Protein AF-A0A2A2EW53-F1 (afdb_monomer)

Structure (mmCIF, N/CA/C/O backbone):
data_AF-A0A2A2EW53-F1
#
_entry.id   AF-A0A2A2EW53-F1
#
loop_
_atom_site.group_PDB
_atom_site.id
_atom_site.type_symbol
_atom_site.label_atom_id
_atom_site.label_alt_id
_atom_site.label_comp_id
_atom_site.label_asym_id
_atom_site.label_entity_id
_atom_site.label_seq_id
_atom_site.pdbx_PDB_ins_code
_atom_site.Cartn_x
_atom_site.Cartn_y
_atom_site.Cartn_z
_atom_site.occupancy
_atom_site.B_iso_or_equiv
_atom_site.auth_seq_id
_atom_site.auth_comp_id
_atom_site.auth_asym_id
_atom_site.auth_atom_id
_atom_site.pdbx_PDB_model_num
ATOM 1 N N . MET A 1 1 ? -43.453 -59.412 22.469 1.00 40.00 1 MET A N 1
ATOM 2 C CA . MET A 1 1 ? -42.130 -58.750 22.412 1.00 40.00 1 MET A CA 1
ATOM 3 C C . MET A 1 1 ? -42.138 -57.756 21.260 1.00 40.00 1 MET A C 1
ATOM 5 O O . MET A 1 1 ? -42.260 -58.190 20.125 1.00 40.00 1 MET A O 1
ATOM 9 N N . LYS A 1 2 ? -42.082 -56.446 21.520 1.00 47.56 2 LYS A N 1
ATOM 10 C CA . LYS A 1 2 ? -41.937 -55.434 20.461 1.00 47.56 2 LYS A CA 1
ATOM 11 C C . LYS A 1 2 ? -41.133 -54.266 21.035 1.00 47.56 2 LYS A C 1
ATOM 13 O O . LYS A 1 2 ? -41.645 -53.508 21.849 1.00 47.56 2 LYS A O 1
ATOM 18 N N . ARG A 1 3 ? -39.836 -54.227 20.719 1.00 55.47 3 ARG A N 1
ATOM 19 C CA . ARG A 1 3 ? -38.909 -53.172 21.150 1.00 55.47 3 ARG A CA 1
ATOM 20 C C . ARG A 1 3 ? -39.057 -52.009 20.173 1.00 55.47 3 ARG A C 1
ATOM 22 O O . ARG A 1 3 ? -38.785 -52.179 18.990 1.00 55.47 3 ARG A O 1
ATOM 29 N N . ILE A 1 4 ? -39.548 -50.874 20.657 1.00 62.22 4 ILE A N 1
ATOM 30 C CA . ILE A 1 4 ? -39.642 -49.632 19.887 1.00 62.22 4 ILE A CA 1
ATOM 31 C C . ILE A 1 4 ? -38.371 -48.844 20.203 1.00 62.22 4 ILE A C 1
ATOM 33 O O . ILE A 1 4 ? -38.232 -48.309 21.299 1.00 62.22 4 ILE A O 1
ATOM 37 N N . SER A 1 5 ? -37.422 -48.842 19.268 1.00 62.53 5 SER A N 1
ATOM 38 C CA . SER A 1 5 ? -36.249 -47.968 19.329 1.00 62.53 5 SER A CA 1
ATOM 39 C C . SER A 1 5 ? -36.651 -46.570 18.876 1.00 62.53 5 SER A C 1
ATOM 41 O O . SER A 1 5 ? -37.000 -46.373 17.714 1.00 62.53 5 SER A O 1
ATOM 43 N N . ILE A 1 6 ? -36.591 -45.608 19.794 1.00 66.12 6 ILE A N 1
ATOM 44 C CA . ILE A 1 6 ? -36.716 -44.179 19.503 1.00 66.12 6 ILE A CA 1
ATOM 45 C C . ILE A 1 6 ? -35.303 -43.663 19.218 1.00 66.12 6 ILE A C 1
ATOM 47 O O . ILE A 1 6 ? -34.468 -43.614 20.118 1.00 66.12 6 ILE A O 1
ATOM 51 N N . PHE A 1 7 ? -35.027 -43.309 17.963 1.00 59.59 7 PHE A N 1
ATOM 52 C CA . PHE A 1 7 ? -33.820 -42.575 17.589 1.00 59.59 7 PHE A CA 1
ATOM 53 C C . PHE A 1 7 ? -34.056 -41.088 17.870 1.00 59.59 7 PHE A C 1
ATOM 55 O O . PHE A 1 7 ? -34.786 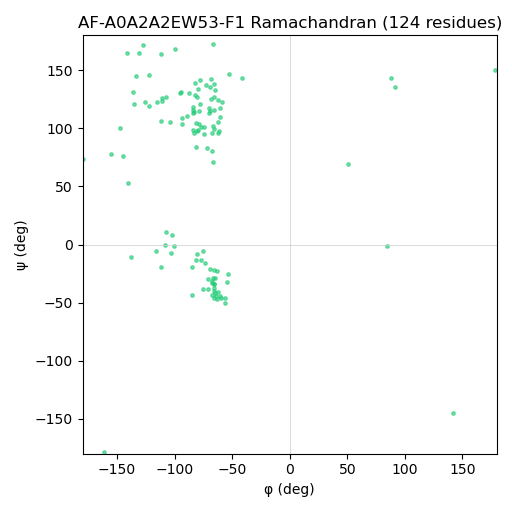-40.413 17.147 1.00 59.59 7 PHE A O 1
ATOM 62 N N . PHE A 1 8 ? -33.457 -40.590 18.950 1.00 58.75 8 PHE A N 1
ATOM 63 C CA . PHE A 1 8 ? -33.364 -39.162 19.241 1.00 58.75 8 PHE A CA 1
ATOM 64 C C . PHE A 1 8 ? -32.304 -38.561 18.308 1.00 58.75 8 PHE A C 1
ATOM 66 O O . PHE A 1 8 ? -31.105 -38.653 18.563 1.00 58.75 8 PHE A O 1
ATOM 73 N N . MET A 1 9 ? -32.741 -38.008 17.177 1.00 64.25 9 MET A N 1
ATOM 74 C CA . MET A 1 9 ? -31.881 -37.253 16.268 1.00 64.25 9 MET A CA 1
ATOM 75 C C . MET A 1 9 ? -31.729 -35.842 16.843 1.00 64.25 9 MET A C 1
ATOM 77 O O . MET A 1 9 ? -32.627 -35.011 16.722 1.00 64.25 9 MET A O 1
ATOM 81 N N . ALA A 1 10 ? -30.628 -35.607 17.555 1.00 64.56 10 ALA A N 1
ATOM 82 C CA . ALA A 1 10 ? -30.291 -34.288 18.072 1.00 64.56 10 ALA A CA 1
ATOM 83 C C . ALA A 1 10 ? -30.013 -33.333 16.895 1.00 64.56 10 ALA A C 1
ATOM 85 O O . ALA A 1 10 ? -29.186 -33.665 16.040 1.00 64.56 10 ALA A O 1
ATOM 86 N N . PRO A 1 11 ? -30.667 -32.161 16.820 1.00 61.31 11 PRO A N 1
ATOM 87 C CA . PRO A 1 11 ? -30.287 -31.143 15.859 1.00 61.31 11 PRO A CA 1
ATOM 88 C C . PRO A 1 11 ? -28.927 -30.579 16.281 1.00 61.31 11 PRO A C 1
ATOM 90 O O . PRO A 1 11 ? -28.791 -29.980 17.348 1.00 61.31 11 PRO A O 1
ATOM 93 N N . LEU A 1 12 ? -27.910 -30.795 15.447 1.00 63.97 12 LEU A N 1
ATOM 94 C CA . LEU A 1 12 ? -26.653 -30.056 15.504 1.00 63.97 12 LEU A CA 1
ATOM 95 C C . LEU A 1 12 ? -26.976 -28.582 15.245 1.00 63.97 12 LEU A C 1
ATOM 97 O O . LEU A 1 12 ? -27.150 -28.163 14.102 1.00 63.97 12 LEU A O 1
ATOM 101 N N . LEU A 1 13 ? -27.106 -27.803 16.317 1.00 60.75 13 LEU A N 1
ATOM 102 C CA . LEU A 1 13 ? -27.116 -26.351 16.243 1.00 60.75 13 LEU A CA 1
ATOM 103 C C . LEU A 1 13 ? -25.712 -25.913 15.809 1.00 60.75 13 LEU A C 1
ATOM 105 O O . LEU A 1 13 ? -24.806 -25.812 16.633 1.00 60.75 13 LEU A O 1
ATOM 109 N N . LEU A 1 14 ? -25.519 -25.687 14.505 1.00 58.53 14 LEU A N 1
ATOM 110 C CA . LEU A 1 14 ? -24.379 -24.930 13.991 1.00 58.53 14 LEU A CA 1
ATOM 111 C C . LEU A 1 14 ? -24.530 -23.466 14.436 1.00 58.53 14 LEU A C 1
ATOM 113 O O . LEU A 1 14 ? -24.992 -22.612 13.683 1.00 58.53 14 LEU A O 1
ATOM 117 N N . THR A 1 15 ? -24.154 -23.166 15.676 1.00 60.41 15 THR A N 1
ATOM 118 C CA . THR A 1 15 ? -23.902 -21.792 16.121 1.00 60.41 15 THR A CA 1
ATOM 119 C C . THR A 1 15 ? -22.490 -21.417 15.675 1.00 60.41 15 THR A C 1
ATOM 121 O O . THR A 1 15 ? -21.525 -21.604 16.410 1.00 60.41 15 THR A O 1
ATOM 124 N N . GLY A 1 16 ? -22.360 -20.972 14.427 1.00 55.69 16 GLY A N 1
ATOM 125 C CA . GLY A 1 16 ? -21.077 -20.640 13.810 1.00 55.69 16 GLY A CA 1
ATOM 126 C C . GLY A 1 16 ? -21.162 -19.400 12.933 1.00 55.69 16 GLY A C 1
ATOM 127 O O . GLY A 1 16 ? -20.805 -19.469 11.768 1.00 55.69 16 GLY A O 1
ATOM 128 N N . CYS A 1 17 ? -21.674 -18.293 13.468 1.00 61.69 17 CYS A N 1
ATOM 129 C CA . CYS A 1 17 ? -21.458 -16.947 12.931 1.00 61.69 17 CYS A CA 1
ATOM 130 C C . CYS A 1 17 ? -21.370 -15.990 14.122 1.00 61.69 17 CYS A C 1
ATOM 132 O O . CYS A 1 17 ? -22.340 -15.314 14.455 1.00 61.69 17 CYS A O 1
ATOM 134 N N . LEU A 1 18 ? -20.233 -15.999 14.817 1.00 58.41 18 LEU A N 1
ATOM 135 C CA . LEU A 1 18 ? -19.855 -14.841 15.617 1.00 58.41 18 LEU A CA 1
ATOM 136 C C . LEU A 1 18 ? -19.172 -13.876 14.641 1.00 58.41 18 LEU A C 1
ATOM 138 O O . LEU A 1 18 ? -18.185 -14.290 14.029 1.00 58.41 18 LEU A O 1
ATOM 142 N N . PRO A 1 19 ? -19.694 -12.657 14.414 1.00 53.97 19 PRO A N 1
ATOM 143 C CA . PRO A 1 19 ? -18.867 -11.612 13.837 1.00 53.97 19 PRO A CA 1
ATOM 144 C C . PRO A 1 19 ? -17.691 -11.427 14.795 1.00 53.97 19 PRO A C 1
ATOM 146 O O . PRO A 1 19 ? -17.866 -11.263 16.002 1.00 53.97 19 PRO A O 1
ATOM 149 N N . GLU A 1 20 ? -16.489 -11.599 14.266 1.00 52.91 20 GLU A N 1
ATOM 150 C CA . GLU A 1 20 ? -15.249 -11.398 14.996 1.00 52.91 20 GLU A CA 1
ATOM 151 C C . GLU A 1 20 ? -15.106 -9.881 15.192 1.00 52.91 20 GLU A C 1
ATOM 153 O O . GLU A 1 20 ? -14.508 -9.185 14.375 1.00 52.91 20 GLU A O 1
ATOM 158 N N . ASP A 1 21 ? -15.765 -9.358 16.234 1.00 52.12 21 ASP A N 1
ATOM 159 C CA . ASP A 1 21 ? -15.661 -7.979 16.724 1.00 52.12 21 ASP A CA 1
ATOM 160 C C . ASP A 1 21 ? -14.243 -7.766 17.281 1.00 52.12 21 ASP A C 1
ATOM 162 O O . ASP A 1 21 ? -14.007 -7.755 18.490 1.00 52.12 21 ASP A O 1
ATOM 166 N N . GLY A 1 22 ? -13.264 -7.710 16.385 1.00 51.94 22 GLY A N 1
ATOM 167 C CA . GLY A 1 22 ? -11.852 -7.548 16.723 1.00 51.94 22 GLY A CA 1
ATOM 168 C C . GLY A 1 22 ? -11.108 -6.575 15.820 1.00 51.94 22 GLY A C 1
ATOM 169 O O . GLY A 1 22 ? -9.992 -6.195 16.159 1.00 51.94 22 GLY A O 1
ATOM 170 N N . ASN A 1 23 ? -11.711 -6.143 14.710 1.00 57.44 23 ASN A N 1
ATOM 171 C CA . ASN A 1 23 ? -11.124 -5.105 13.877 1.00 57.44 23 ASN A CA 1
ATOM 172 C C . ASN A 1 23 ? -11.690 -3.742 14.280 1.00 57.44 23 ASN A C 1
ATOM 174 O O . ASN A 1 23 ? -12.911 -3.628 14.423 1.00 57.44 23 ASN A O 1
ATOM 178 N N . PRO A 1 24 ? -10.834 -2.722 14.488 1.00 64.75 24 PRO A N 1
ATOM 179 C CA . PRO A 1 24 ? -11.308 -1.359 14.684 1.00 64.75 24 PRO A CA 1
ATOM 180 C C . PRO A 1 24 ? -12.245 -0.984 13.532 1.00 64.75 24 PRO A C 1
ATOM 182 O O . PRO A 1 24 ? -12.080 -1.472 12.413 1.00 64.75 24 PRO A O 1
ATOM 185 N N . ASP A 1 25 ? -13.253 -0.165 13.828 1.00 79.19 25 ASP A N 1
ATOM 186 C CA . ASP A 1 25 ? -14.186 0.351 12.827 1.00 79.19 25 ASP A CA 1
ATOM 187 C C . ASP A 1 25 ? -13.395 1.194 11.819 1.00 79.19 25 ASP A C 1
ATOM 189 O O . ASP A 1 25 ? -13.032 2.337 12.091 1.00 79.19 25 ASP A O 1
ATOM 193 N N . VAL A 1 26 ? -13.015 0.571 10.703 1.00 81.19 26 VAL A N 1
ATOM 194 C CA . VAL A 1 26 ? -12.317 1.228 9.598 1.00 81.19 26 VAL A CA 1
ATOM 195 C C . VAL A 1 26 ? -13.363 2.008 8.827 1.00 81.19 26 VAL A C 1
ATOM 197 O O . VAL A 1 26 ? -14.304 1.413 8.294 1.00 81.19 26 VAL A O 1
ATOM 200 N N . ASP A 1 27 ? -13.178 3.319 8.724 1.00 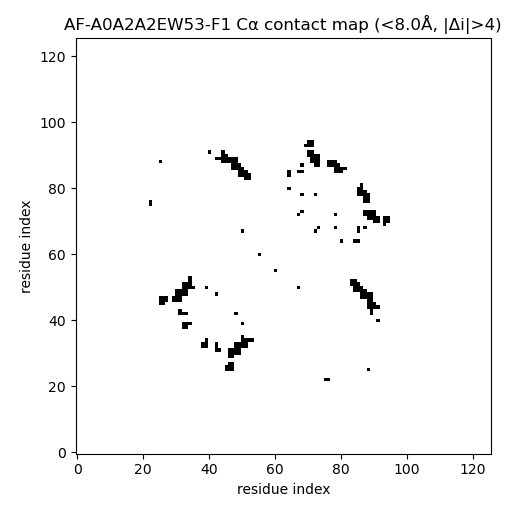79.31 27 ASP A N 1
ATOM 201 C CA . ASP A 1 27 ? -14.021 4.143 7.871 1.00 79.31 27 ASP A CA 1
ATOM 202 C C . ASP A 1 27 ? -13.801 3.756 6.397 1.00 79.31 27 ASP A C 1
ATOM 204 O O . ASP A 1 27 ? -12.700 3.867 5.854 1.00 79.31 27 ASP A O 1
ATOM 208 N N . GLN A 1 28 ? -14.857 3.240 5.760 1.00 82.44 28 GLN A N 1
ATOM 209 C CA . GLN A 1 28 ? -14.872 2.833 4.347 1.00 82.44 28 GLN A CA 1
ATOM 210 C C . GLN A 1 28 ? -15.680 3.797 3.466 1.00 82.44 28 GLN A C 1
ATOM 212 O O . GLN A 1 28 ? -16.020 3.455 2.329 1.00 82.44 28 GLN A O 1
ATOM 217 N N . SER A 1 29 ? -16.065 4.964 3.990 1.00 87.44 29 SER A N 1
ATOM 218 C CA . SER A 1 29 ? -16.839 5.955 3.237 1.00 87.44 29 SER A CA 1
ATOM 219 C C . SER A 1 29 ? -16.009 6.641 2.152 1.00 87.44 29 SER A C 1
ATOM 221 O O . SER A 1 29 ? -16.544 6.992 1.096 1.00 87.44 29 SER A O 1
ATOM 223 N N . GLU A 1 30 ? -14.701 6.759 2.376 1.00 90.00 30 GLU A N 1
ATOM 224 C CA . GLU A 1 30 ? -13.744 7.384 1.474 1.00 90.00 30 GLU A CA 1
ATOM 225 C C . GLU A 1 30 ? -12.516 6.488 1.265 1.00 90.00 30 GLU A C 1
ATOM 227 O O . GLU A 1 30 ? -12.302 5.492 1.955 1.00 90.00 30 GLU A O 1
ATOM 232 N N . ILE A 1 31 ? -11.736 6.804 0.233 1.00 94.12 31 ILE A N 1
ATOM 233 C CA . ILE A 1 31 ? -10.499 6.100 -0.097 1.00 94.12 31 ILE A CA 1
ATOM 234 C C . ILE A 1 31 ? -9.420 7.125 -0.420 1.00 94.12 31 ILE A C 1
ATOM 236 O O . ILE A 1 31 ? -9.561 7.907 -1.365 1.00 94.12 31 ILE A O 1
ATOM 240 N N . CYS A 1 32 ? -8.316 7.098 0.324 1.00 95.25 32 CYS A N 1
ATOM 241 C CA . CYS A 1 32 ? -7.150 7.903 -0.008 1.00 95.25 32 CYS A CA 1
ATOM 242 C C . CYS A 1 32 ? -6.347 7.221 -1.118 1.00 95.25 32 CYS A C 1
ATOM 244 O O . CYS A 1 32 ? -6.099 6.016 -1.078 1.00 95.25 32 CYS A O 1
ATOM 246 N N . ILE A 1 33 ? -5.936 7.973 -2.136 1.00 96.06 33 ILE A N 1
ATOM 247 C CA . ILE A 1 33 ? -5.178 7.435 -3.269 1.00 96.06 33 ILE A CA 1
ATOM 248 C C . ILE A 1 33 ? -3.856 8.179 -3.366 1.00 96.06 33 ILE A C 1
ATOM 250 O O . ILE A 1 33 ? -3.848 9.377 -3.637 1.00 96.06 33 ILE A O 1
ATOM 254 N N . ALA A 1 34 ? -2.749 7.451 -3.246 1.00 95.06 34 ALA A N 1
ATOM 255 C CA . ALA A 1 34 ? -1.409 8.004 -3.384 1.00 95.06 34 ALA A CA 1
ATOM 256 C C . ALA A 1 34 ?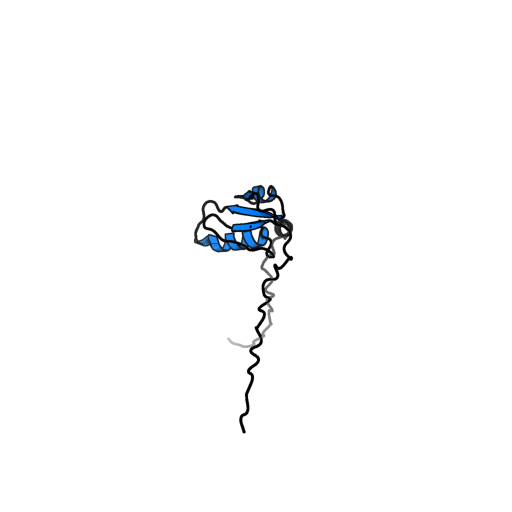 -0.631 7.290 -4.484 1.00 95.06 34 ALA A C 1
ATOM 258 O O . ALA A 1 34 ? -0.783 6.090 -4.699 1.00 95.06 34 ALA A O 1
ATOM 259 N N . SER A 1 35 ? 0.224 8.031 -5.178 1.00 92.88 35 SER A N 1
ATOM 260 C CA . SER A 1 35 ? 1.134 7.499 -6.203 1.00 92.88 35 SER A CA 1
ATOM 261 C C . SER A 1 35 ? 2.615 7.649 -5.844 1.00 92.88 35 SER A C 1
ATOM 263 O O . SER A 1 35 ? 3.474 7.119 -6.554 1.00 92.88 35 SER A O 1
ATOM 265 N N . SER A 1 36 ? 2.905 8.334 -4.736 1.00 89.81 36 SER A N 1
ATOM 266 C CA . SER A 1 36 ? 4.237 8.526 -4.167 1.00 89.81 36 SER A CA 1
ATOM 267 C C . SER A 1 36 ? 4.188 8.464 -2.641 1.00 89.81 36 SER A C 1
ATOM 269 O O . SER A 1 36 ? 3.112 8.566 -2.046 1.00 89.81 36 SER A O 1
ATOM 271 N N . ASP A 1 37 ? 5.355 8.317 -2.023 1.00 88.62 37 ASP A N 1
ATOM 272 C CA . ASP A 1 37 ? 5.489 8.228 -0.570 1.00 88.62 37 ASP A CA 1
ATOM 273 C C . ASP A 1 37 ? 5.091 9.552 0.103 1.00 88.62 37 ASP A C 1
ATOM 275 O O . ASP A 1 37 ? 4.467 9.540 1.159 1.00 88.62 37 ASP A O 1
ATOM 279 N N . GLU A 1 38 ? 5.356 10.698 -0.537 1.00 90.12 38 GLU A N 1
ATOM 280 C CA . GLU A 1 38 ? 4.935 12.012 -0.034 1.00 90.12 38 GLU A CA 1
ATOM 281 C C . GLU A 1 38 ? 3.410 12.146 -0.007 1.00 90.12 38 GLU A C 1
ATOM 283 O O . GLU A 1 38 ? 2.860 12.631 0.974 1.00 90.12 38 GLU A O 1
ATOM 288 N N . GLN A 1 39 ? 2.717 11.665 -1.048 1.00 92.38 39 GLN A N 1
ATOM 289 C CA . GLN A 1 39 ? 1.249 11.646 -1.071 1.00 92.38 39 GLN A CA 1
ATOM 290 C C . GLN A 1 39 ? 0.684 10.671 -0.033 1.00 92.38 39 GLN A C 1
ATOM 292 O O . GLN A 1 39 ? -0.377 10.918 0.528 1.00 92.38 39 GLN A O 1
ATOM 297 N N . ALA A 1 40 ? 1.380 9.562 0.231 1.00 91.19 40 ALA A N 1
ATOM 298 C CA . ALA A 1 40 ? 0.950 8.597 1.237 1.00 91.19 40 ALA A CA 1
ATOM 299 C C . ALA A 1 40 ? 0.991 9.191 2.654 1.00 91.19 40 ALA A C 1
ATOM 301 O O . ALA A 1 40 ? 0.114 8.885 3.450 1.00 91.19 40 ALA A O 1
ATOM 302 N N . LEU A 1 41 ? 1.945 10.082 2.946 1.00 89.88 41 LEU A N 1
ATOM 303 C CA . LEU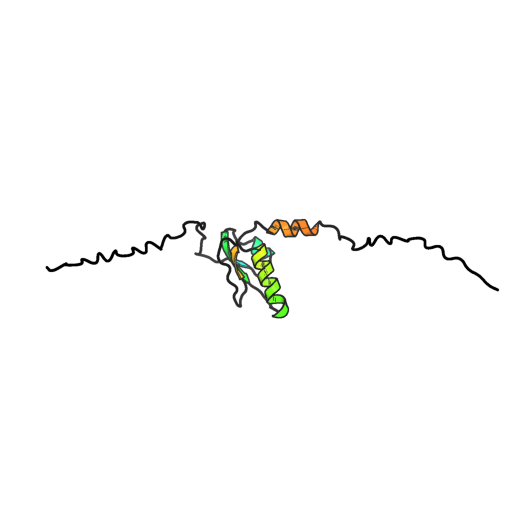 A 1 41 ? 2.030 10.795 4.230 1.00 89.88 41 LEU A CA 1
ATOM 304 C C . LEU A 1 41 ? 0.914 11.823 4.447 1.00 89.88 41 LEU A C 1
ATOM 306 O O . LEU A 1 41 ? 0.658 12.228 5.579 1.00 89.88 41 LEU A O 1
ATOM 310 N N . GLU A 1 42 ? 0.278 12.281 3.372 1.00 92.69 42 GLU A N 1
ATOM 311 C CA . GLU A 1 42 ? -0.876 13.180 3.444 1.00 92.69 42 GLU A CA 1
ATOM 312 C C . GLU A 1 42 ? -2.180 12.411 3.717 1.00 92.69 42 GLU A C 1
ATOM 314 O O . GLU A 1 42 ? -3.190 13.024 4.068 1.00 92.69 42 GLU A O 1
ATOM 319 N N . CYS A 1 43 ? -2.168 11.081 3.573 1.00 93.50 43 CYS A N 1
ATOM 320 C CA . CYS A 1 43 ? -3.328 10.242 3.829 1.00 93.50 43 CYS A CA 1
ATOM 321 C C . CYS A 1 43 ? -3.544 10.011 5.338 1.00 93.50 43 CYS A C 1
ATOM 323 O O . CYS A 1 43 ? -2.588 9.795 6.084 1.00 93.50 43 CYS A O 1
ATOM 325 N N . PRO A 1 44 ? -4.801 10.002 5.806 1.00 92.19 44 PRO A N 1
ATOM 326 C CA . PRO A 1 44 ? -5.129 9.713 7.199 1.00 92.19 44 PRO A CA 1
ATOM 327 C C . PRO A 1 44 ? -4.870 8.242 7.563 1.00 92.19 44 PRO A C 1
ATOM 329 O O . PRO A 1 44 ? -5.222 7.318 6.829 1.00 92.19 44 PRO A O 1
ATOM 332 N N . GLU A 1 45 ? -4.251 8.018 8.724 1.00 91.75 45 GLU A N 1
ATOM 333 C CA . GLU A 1 45 ? -4.027 6.674 9.266 1.00 91.75 45 GLU A CA 1
ATOM 334 C C . GLU A 1 45 ? -5.343 6.005 9.683 1.00 91.75 45 GLU A C 1
ATOM 336 O O . GLU A 1 45 ? -6.218 6.654 10.252 1.00 91.75 45 GLU A O 1
ATOM 341 N N . GLY A 1 46 ? -5.458 4.693 9.457 1.00 91.75 46 GLY A N 1
ATOM 342 C CA . GLY A 1 46 ? -6.639 3.907 9.826 1.00 91.75 46 GLY A CA 1
ATOM 343 C C . GLY A 1 46 ? -7.774 3.928 8.798 1.00 91.75 46 GLY A C 1
ATOM 344 O O . GLY A 1 46 ? -8.771 3.239 9.001 1.00 91.75 46 GLY A O 1
ATOM 345 N N . GLU A 1 47 ? -7.623 4.652 7.687 1.00 92.94 47 GLU A N 1
ATOM 346 C CA . GLU A 1 47 ? -8.593 4.687 6.586 1.00 92.94 47 GLU A CA 1
ATOM 347 C C . GLU A 1 47 ? -8.191 3.775 5.416 1.00 92.94 47 GLU A C 1
ATOM 349 O O . GLU A 1 47 ? -7.062 3.271 5.329 1.00 92.94 47 GLU A O 1
ATOM 354 N N . LEU A 1 48 ? -9.132 3.556 4.488 1.00 95.06 48 LEU A N 1
ATOM 355 C CA . LEU A 1 48 ? -8.849 2.858 3.237 1.00 95.06 48 LEU A CA 1
ATOM 356 C C . LEU A 1 48 ? -7.867 3.646 2.368 1.00 95.06 48 LEU A C 1
ATOM 358 O O . LEU A 1 48 ? -8.047 4.828 2.073 1.00 95.06 48 LEU A O 1
ATOM 362 N N . PHE A 1 49 ? -6.863 2.936 1.868 1.00 96.06 49 PHE A N 1
ATOM 363 C CA . PHE A 1 49 ? -5.764 3.496 1.105 1.00 96.06 49 PHE A CA 1
ATOM 364 C C . PHE A 1 49 ? -5.439 2.654 -0.125 1.00 96.06 49 PHE A C 1
ATOM 366 O O . PHE A 1 49 ? -5.262 1.438 -0.041 1.00 96.06 49 PHE A O 1
ATOM 373 N N . LEU A 1 50 ? -5.321 3.319 -1.275 1.00 96.38 50 LEU A N 1
ATOM 374 C CA . LEU A 1 50 ? -4.827 2.749 -2.521 1.00 96.38 50 LEU A CA 1
ATOM 375 C C . LEU A 1 50 ? -3.478 3.372 -2.881 1.00 96.38 50 LEU A C 1
ATOM 377 O O . LEU A 1 50 ? -3.411 4.483 -3.414 1.00 96.38 50 LEU A O 1
ATOM 381 N N . ALA A 1 51 ? -2.414 2.596 -2.700 1.00 95.62 51 ALA A N 1
ATOM 382 C CA . ALA A 1 51 ? -1.125 2.883 -3.306 1.00 95.62 51 ALA A CA 1
ATOM 383 C C . ALA A 1 51 ? -1.183 2.542 -4.795 1.00 95.62 51 ALA A C 1
ATOM 385 O O . ALA A 1 51 ? -1.101 1.376 -5.191 1.00 95.62 51 ALA A O 1
ATOM 386 N N . ARG A 1 52 ? -1.334 3.568 -5.627 1.00 94.75 52 ARG A N 1
ATOM 387 C CA . ARG A 1 52 ? -1.389 3.460 -7.078 1.00 94.75 52 ARG A CA 1
ATOM 388 C C . ARG A 1 52 ? 0.013 3.348 -7.659 1.00 94.75 52 ARG A C 1
ATOM 390 O O . ARG A 1 52 ? 0.865 4.211 -7.460 1.00 94.75 52 ARG A O 1
ATOM 397 N N . PHE A 1 53 ? 0.233 2.323 -8.464 1.00 90.88 53 PHE A N 1
ATOM 398 C CA . PHE A 1 53 ? 1.484 2.155 -9.184 1.00 90.88 53 PHE A CA 1
ATOM 399 C C . PHE A 1 53 ? 1.369 2.778 -10.575 1.00 90.88 53 PHE A C 1
ATOM 401 O O . PHE A 1 53 ? 0.670 2.273 -11.448 1.00 90.88 53 PHE A O 1
ATOM 408 N N . VAL A 1 54 ? 2.064 3.895 -10.778 1.00 82.31 54 VAL A N 1
ATOM 409 C CA . VAL A 1 54 ? 2.300 4.464 -12.111 1.00 82.31 54 VAL A CA 1
ATOM 410 C C . VAL A 1 54 ? 3.481 3.754 -12.774 1.00 82.31 54 VAL A C 1
ATOM 412 O O . VAL A 1 54 ? 4.464 3.435 -12.096 1.00 82.31 54 VAL A O 1
ATOM 415 N N . ASP A 1 55 ? 3.336 3.477 -14.073 1.00 73.50 55 ASP A N 1
ATOM 416 C CA . ASP A 1 55 ? 4.357 2.919 -14.969 1.00 73.50 55 ASP A CA 1
ATOM 417 C C . ASP A 1 55 ? 5.047 1.654 -14.436 1.00 73.50 55 ASP A C 1
ATOM 419 O O . ASP A 1 55 ? 6.223 1.637 -14.069 1.00 73.50 55 ASP A O 1
ATOM 423 N N . MET A 1 56 ? 4.292 0.558 -14.372 1.00 67.31 56 MET A N 1
ATOM 424 C CA . MET A 1 56 ? 4.814 -0.711 -13.879 1.00 67.31 56 MET A CA 1
ATOM 425 C C . MET A 1 56 ? 5.555 -1.505 -14.953 1.00 67.31 56 MET A C 1
ATOM 427 O O . MET A 1 56 ? 4.942 -2.073 -15.856 1.00 67.31 56 MET A O 1
ATOM 431 N N . ASP A 1 57 ? 6.865 -1.664 -14.771 1.00 77.69 57 ASP A N 1
ATOM 432 C CA . ASP A 1 57 ? 7.561 -2.831 -15.306 1.00 77.69 57 ASP A CA 1
ATOM 433 C C . ASP A 1 57 ? 7.096 -4.080 -14.536 1.00 77.69 57 ASP A C 1
ATOM 435 O O . ASP A 1 57 ? 7.178 -4.154 -13.302 1.00 77.69 57 ASP A O 1
ATOM 439 N N . ASN A 1 58 ? 6.611 -5.083 -15.269 1.00 72.06 58 ASN A N 1
ATOM 440 C CA . ASN A 1 58 ? 6.178 -6.360 -14.709 1.00 72.06 58 ASN A CA 1
ATOM 441 C C . ASN A 1 58 ? 7.275 -7.025 -13.866 1.00 72.06 58 ASN A C 1
ATOM 443 O O . ASN A 1 58 ? 6.952 -7.672 -12.865 1.00 72.06 58 ASN A O 1
ATOM 447 N N . ALA A 1 59 ? 8.551 -6.828 -14.214 1.00 75.56 59 ALA A N 1
ATOM 448 C CA . ALA A 1 59 ? 9.685 -7.408 -13.497 1.00 75.56 59 ALA A CA 1
ATOM 449 C C . ALA A 1 59 ? 9.834 -6.877 -12.057 1.00 75.56 59 ALA A C 1
ATOM 451 O O . ALA A 1 59 ? 10.303 -7.601 -11.182 1.00 75.56 59 ALA A O 1
ATOM 452 N N . ILE A 1 60 ? 9.397 -5.643 -11.788 1.00 80.88 60 ILE A N 1
ATOM 453 C CA . ILE A 1 60 ? 9.561 -4.967 -10.485 1.00 80.88 60 ILE A CA 1
ATOM 454 C C . ILE A 1 60 ? 8.243 -4.980 -9.683 1.00 80.88 60 ILE A C 1
ATOM 456 O O . ILE A 1 60 ? 8.200 -4.656 -8.495 1.00 80.88 60 ILE A O 1
ATOM 460 N N . SER A 1 61 ? 7.153 -5.434 -10.308 1.00 81.94 61 SER A N 1
ATOM 461 C CA . SER A 1 61 ? 5.795 -5.406 -9.760 1.00 81.94 61 SER A CA 1
ATOM 462 C C . SER A 1 61 ? 5.636 -6.100 -8.408 1.00 81.94 61 SER A C 1
ATOM 464 O O . SER A 1 61 ? 5.027 -5.546 -7.490 1.00 81.94 61 SER A O 1
ATOM 466 N N . ALA A 1 62 ? 6.194 -7.303 -8.273 1.00 85.38 62 ALA A N 1
ATOM 467 C CA . ALA A 1 62 ? 6.086 -8.108 -7.063 1.00 85.38 62 ALA A CA 1
ATOM 468 C C . ALA A 1 62 ? 6.835 -7.457 -5.897 1.00 85.38 62 ALA A C 1
ATOM 470 O O . ALA A 1 62 ? 6.294 -7.361 -4.799 1.00 85.38 62 ALA A O 1
ATOM 471 N N . TYR A 1 63 ? 8.042 -6.951 -6.160 1.00 86.94 63 TYR A N 1
ATOM 472 C CA . TYR A 1 63 ? 8.852 -6.261 -5.161 1.00 86.94 63 TYR A CA 1
ATOM 473 C C . TYR A 1 63 ? 8.169 -4.980 -4.676 1.00 86.94 63 TYR A C 1
ATOM 475 O O . TYR A 1 63 ? 8.024 -4.775 -3.474 1.00 86.94 63 TYR A O 1
ATOM 483 N N . ARG A 1 64 ? 7.655 -4.161 -5.603 1.00 87.81 64 ARG A N 1
ATOM 484 C CA . ARG A 1 64 ? 6.921 -2.935 -5.258 1.00 87.81 64 ARG A CA 1
ATOM 485 C C . ARG A 1 64 ? 5.669 -3.238 -4.434 1.00 87.81 64 ARG A C 1
ATOM 487 O O . ARG A 1 64 ? 5.456 -2.609 -3.410 1.00 87.81 64 ARG A O 1
ATOM 494 N N . THR A 1 65 ? 4.899 -4.253 -4.831 1.00 91.50 65 THR A N 1
ATOM 495 C CA . THR A 1 65 ? 3.714 -4.714 -4.084 1.00 91.50 65 THR A CA 1
ATOM 496 C C . THR A 1 65 ? 4.076 -5.092 -2.647 1.00 91.50 65 THR A C 1
ATOM 498 O O . THR A 1 65 ? 3.426 -4.630 -1.713 1.00 91.50 65 THR A O 1
ATOM 501 N N . LEU A 1 66 ? 5.117 -5.915 -2.468 1.00 91.06 66 LEU A N 1
ATOM 502 C CA . LEU A 1 66 ? 5.552 -6.375 -1.149 1.00 91.06 66 LEU A CA 1
ATOM 503 C C . LEU A 1 66 ? 6.050 -5.223 -0.279 1.00 91.06 66 LEU A C 1
ATOM 505 O O . LEU A 1 66 ? 5.657 -5.138 0.879 1.00 91.06 66 LEU A O 1
ATOM 509 N N . ASN A 1 67 ? 6.859 -4.320 -0.831 1.00 90.69 67 ASN A N 1
ATOM 510 C CA . ASN A 1 67 ? 7.377 -3.176 -0.086 1.00 90.69 67 ASN A CA 1
ATOM 511 C C . ASN A 1 67 ? 6.269 -2.212 0.325 1.00 90.69 67 ASN A C 1
ATOM 513 O O . ASN A 1 67 ? 6.213 -1.805 1.479 1.00 90.69 67 ASN A O 1
ATOM 517 N N . THR A 1 68 ? 5.361 -1.882 -0.592 1.00 92.12 68 THR A N 1
ATOM 518 C CA . THR A 1 68 ? 4.212 -1.029 -0.286 1.00 92.12 68 THR A CA 1
ATOM 519 C C . THR A 1 68 ? 3.344 -1.651 0.803 1.00 92.12 68 THR A C 1
ATOM 521 O O . THR A 1 68 ? 2.999 -0.969 1.762 1.00 92.12 68 THR A O 1
ATOM 524 N N . ALA A 1 69 ? 3.043 -2.950 0.705 1.00 94.12 69 ALA A N 1
ATOM 525 C CA . ALA A 1 69 ? 2.290 -3.649 1.740 1.00 94.12 69 ALA A CA 1
ATOM 526 C C . ALA A 1 69 ? 3.031 -3.669 3.085 1.00 94.12 69 ALA A C 1
ATOM 528 O O . ALA A 1 69 ? 2.428 -3.462 4.134 1.00 94.12 69 ALA A O 1
ATOM 529 N N . ALA A 1 70 ? 4.346 -3.882 3.064 1.00 92.56 70 ALA A N 1
ATOM 530 C CA . ALA A 1 70 ? 5.159 -3.896 4.269 1.00 92.56 70 ALA A CA 1
ATOM 531 C C . ALA A 1 70 ? 5.216 -2.524 4.946 1.00 92.56 70 ALA A C 1
ATOM 533 O O . ALA A 1 70 ? 5.200 -2.475 6.169 1.00 92.56 70 ALA A O 1
ATOM 534 N N . LEU A 1 71 ? 5.267 -1.433 4.184 1.00 92.50 71 LEU A N 1
ATOM 535 C CA . LEU A 1 71 ? 5.441 -0.085 4.722 1.00 92.50 71 LEU A CA 1
ATOM 536 C C . LEU A 1 71 ? 4.133 0.566 5.155 1.00 92.50 71 LEU A C 1
ATOM 538 O O . LEU A 1 71 ? 4.089 1.158 6.229 1.00 92.50 71 LEU A O 1
ATOM 542 N N . TYR A 1 72 ? 3.090 0.434 4.337 1.00 94.06 72 TYR A N 1
ATOM 543 C CA . TYR A 1 72 ? 1.878 1.240 4.46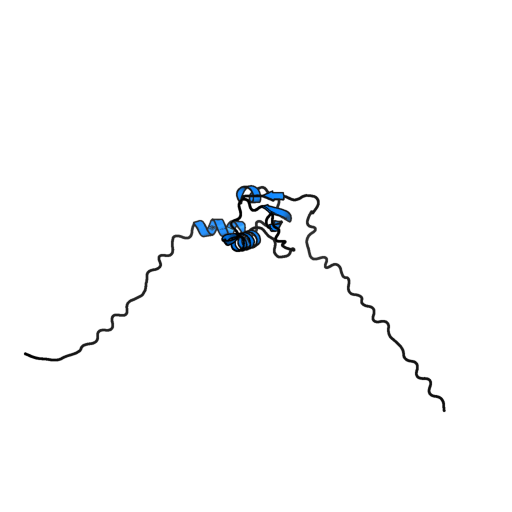7 1.00 94.06 72 TYR A CA 1
ATOM 544 C C . TYR A 1 72 ? 0.653 0.445 4.902 1.00 94.06 72 TYR A C 1
ATOM 546 O O . TYR A 1 72 ? -0.306 1.046 5.367 1.00 94.06 72 TYR A O 1
ATOM 554 N N . CYS A 1 73 ? 0.640 -0.882 4.762 1.00 95.19 73 CYS A N 1
ATOM 555 C CA . CYS A 1 73 ? -0.557 -1.655 5.076 1.00 95.19 73 CYS A CA 1
ATOM 556 C C . CYS A 1 73 ? -0.535 -2.210 6.498 1.00 95.19 73 CYS A C 1
ATOM 558 O O . CYS A 1 73 ? 0.411 -2.898 6.912 1.00 95.19 73 CYS A O 1
ATOM 560 N N . ASP A 1 74 ? -1.637 -1.990 7.211 1.00 94.31 74 ASP A N 1
ATOM 561 C CA . ASP A 1 74 ? -1.930 -2.723 8.431 1.00 94.31 74 ASP A CA 1
ATOM 562 C C . ASP A 1 74 ? -2.263 -4.182 8.083 1.00 94.31 74 ASP A C 1
ATOM 564 O O . ASP A 1 74 ? -3.270 -4.503 7.451 1.00 94.31 74 ASP A O 1
ATOM 568 N N . THR A 1 75 ? -1.382 -5.084 8.509 1.00 93.31 75 THR A N 1
ATOM 569 C C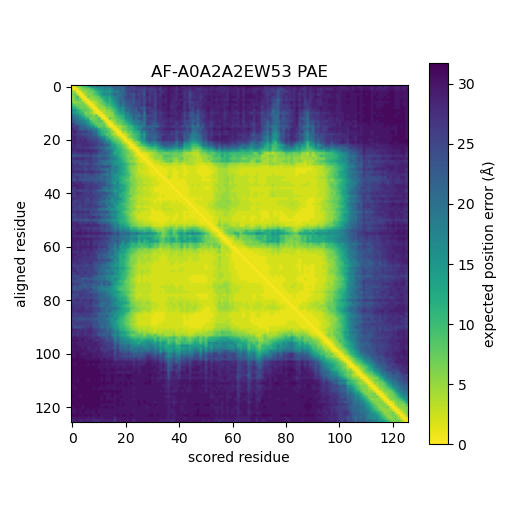A . THR A 1 75 ? -1.476 -6.526 8.259 1.00 93.31 75 THR A CA 1
ATOM 570 C C . THR A 1 75 ? -2.528 -7.231 9.117 1.00 93.31 75 THR A C 1
ATOM 572 O O . THR A 1 75 ? -2.748 -8.424 8.924 1.00 93.31 75 THR A O 1
ATOM 575 N N . ASN A 1 76 ? -3.167 -6.525 10.056 1.00 93.31 76 ASN A N 1
ATOM 576 C CA . ASN A 1 76 ? -4.350 -7.017 10.770 1.00 93.31 76 ASN A CA 1
ATOM 577 C C . ASN A 1 76 ? -5.623 -6.933 9.907 1.00 93.31 76 ASN A C 1
ATOM 579 O O . ASN A 1 76 ? -6.635 -7.562 10.217 1.00 93.31 76 ASN A O 1
ATOM 583 N N . HIS A 1 77 ? -5.555 -6.205 8.790 1.00 92.56 77 HIS A N 1
ATOM 584 C CA . HIS A 1 77 ? -6.629 -6.074 7.817 1.00 92.56 77 HIS A CA 1
ATOM 585 C C . HIS A 1 77 ? -6.278 -6.756 6.489 1.00 92.56 77 HIS A C 1
ATOM 587 O O . HIS A 1 77 ? -5.129 -7.100 6.200 1.00 92.56 77 HIS A O 1
ATOM 593 N N . ALA A 1 78 ? -7.298 -6.981 5.660 1.00 92.69 78 ALA A N 1
ATOM 594 C CA . ALA A 1 78 ? -7.110 -7.573 4.343 1.00 92.69 78 ALA A CA 1
ATOM 595 C C . ALA A 1 78 ? -6.303 -6.640 3.423 1.00 92.69 78 ALA A C 1
ATOM 597 O O . ALA A 1 78 ? -6.553 -5.437 3.358 1.00 92.69 78 ALA A O 1
ATOM 598 N N . ILE A 1 79 ? -5.371 -7.228 2.671 1.00 95.25 79 ILE A N 1
ATOM 599 C CA . ILE A 1 79 ? -4.546 -6.530 1.683 1.00 95.25 79 ILE A CA 1
ATOM 600 C C . ILE A 1 79 ? -4.897 -7.078 0.303 1.00 95.25 79 ILE A C 1
ATOM 602 O O . ILE A 1 79 ? -4.770 -8.279 0.048 1.00 95.25 79 ILE A O 1
ATOM 606 N N . PHE A 1 80 ? -5.312 -6.198 -0.604 1.00 95.31 80 PHE A N 1
ATOM 607 C CA . PHE A 1 80 ? -5.701 -6.557 -1.962 1.00 95.31 80 PHE A CA 1
ATOM 608 C C . PHE A 1 80 ? -4.688 -6.026 -2.971 1.00 95.31 80 PHE A C 1
ATOM 610 O O . PHE A 1 80 ? -4.445 -4.824 -3.067 1.00 95.31 80 PHE A O 1
ATOM 617 N N . LYS A 1 81 ? -4.131 -6.927 -3.781 1.00 93.31 81 LYS A N 1
ATOM 618 C CA . LYS A 1 81 ? -3.381 -6.556 -4.982 1.00 93.31 81 LYS A CA 1
ATOM 619 C C . LYS A 1 81 ? -4.353 -6.416 -6.153 1.00 93.31 81 LYS A C 1
ATOM 621 O O . LYS A 1 81 ? -5.130 -7.327 -6.426 1.00 93.31 81 LYS A O 1
ATOM 626 N N . THR A 1 82 ? -4.256 -5.309 -6.873 1.00 89.88 82 THR A N 1
ATOM 627 C CA . THR A 1 82 ? -5.029 -5.008 -8.081 1.00 89.88 82 THR A CA 1
ATOM 628 C C . THR A 1 82 ? -4.094 -4.612 -9.222 1.00 89.88 82 THR A C 1
ATOM 630 O O . THR A 1 82 ? -2.904 -4.376 -9.002 1.00 89.88 82 THR A O 1
ATOM 633 N N . ASP A 1 83 ? -4.634 -4.477 -10.432 1.00 88.06 83 ASP A N 1
ATOM 634 C CA . ASP A 1 83 ? -3.876 -3.954 -11.576 1.00 88.06 83 ASP A CA 1
ATOM 635 C C . ASP A 1 83 ? -3.470 -2.481 -11.387 1.00 88.06 83 ASP A C 1
ATOM 637 O O . ASP A 1 83 ? -2.509 -2.021 -11.995 1.00 88.06 83 ASP A O 1
ATOM 641 N N . ALA A 1 84 ? -4.179 -1.740 -10.527 1.00 89.31 84 ALA A N 1
ATOM 642 C CA . ALA A 1 84 ? -3.864 -0.349 -10.208 1.00 89.31 84 ALA A CA 1
ATOM 643 C C . ALA A 1 84 ? -2.812 -0.206 -9.094 1.00 89.31 84 ALA A C 1
ATOM 645 O O . ALA A 1 84 ? -2.216 0.864 -8.966 1.00 89.31 84 ALA A O 1
ATOM 646 N N . GLY A 1 85 ? -2.595 -1.245 -8.281 1.00 93.00 85 GLY A N 1
ATOM 647 C CA . GLY A 1 85 ? -1.681 -1.225 -7.139 1.00 93.00 85 GLY A CA 1
ATOM 648 C C . GLY A 1 85 ? -2.200 -1.993 -5.922 1.00 93.00 85 GLY A C 1
ATOM 649 O O . GLY A 1 85 ? -2.844 -3.031 -6.080 1.00 93.00 85 GLY A O 1
ATOM 650 N N . VAL A 1 86 ? -1.910 -1.509 -4.712 1.00 96.00 86 VAL A N 1
ATOM 651 C CA . VAL A 1 86 ? -2.262 -2.179 -3.443 1.00 96.00 86 VAL A CA 1
ATOM 652 C C . VAL A 1 86 ? -3.329 -1.393 -2.692 1.00 96.00 86 VAL A C 1
ATOM 654 O O . VAL A 1 86 ? -3.141 -0.209 -2.432 1.00 96.00 86 VAL A O 1
ATOM 657 N N . LEU A 1 87 ? -4.423 -2.066 -2.334 1.00 96.06 87 LEU A N 1
ATOM 658 C CA . LEU A 1 87 ? -5.512 -1.546 -1.508 1.00 96.06 87 LEU A CA 1
ATOM 659 C C . LEU A 1 87 ? -5.458 -2.186 -0.116 1.00 96.06 87 LEU A C 1
ATOM 661 O O . LEU A 1 87 ? -5.452 -3.416 -0.007 1.00 96.06 87 LEU A O 1
ATOM 665 N N . CYS A 1 88 ? -5.439 -1.370 0.933 1.00 95.88 88 CYS A N 1
ATOM 666 C CA . CYS A 1 88 ? -5.399 -1.823 2.324 1.00 95.88 88 CYS A CA 1
ATOM 667 C C . CYS A 1 88 ? -5.836 -0.714 3.291 1.00 95.88 88 CYS A C 1
ATOM 669 O O . CYS A 1 88 ? -6.188 0.381 2.863 1.00 95.88 88 CYS A O 1
ATOM 671 N N . VAL A 1 89 ? -5.810 -1.006 4.591 1.00 95.56 89 VAL A N 1
ATOM 672 C CA . VAL A 1 89 ? -5.908 0.009 5.648 1.00 95.56 89 VAL A CA 1
ATOM 673 C C . VAL A 1 89 ? -4.526 0.618 5.867 1.00 95.56 89 VAL A C 1
ATOM 675 O O . VAL A 1 89 ? -3.556 -0.131 6.032 1.00 95.56 89 VAL A O 1
ATOM 678 N N . LEU A 1 90 ? -4.430 1.950 5.839 1.00 94.50 90 LEU A N 1
ATOM 679 C CA . LEU A 1 90 ? -3.161 2.662 6.004 1.00 94.50 90 LEU A CA 1
ATOM 680 C C . LEU A 1 90 ? -2.668 2.607 7.452 1.00 94.50 90 LEU A C 1
ATOM 682 O O . LEU A 1 90 ? -3.428 2.860 8.385 1.00 94.50 90 LEU A O 1
ATOM 686 N N . THR A 1 91 ? -1.368 2.380 7.625 1.00 92.88 91 THR A N 1
ATOM 687 C CA . THR A 1 91 ? -0.640 2.610 8.875 1.00 92.88 91 THR A CA 1
ATOM 688 C C . THR A 1 91 ? 0.674 3.346 8.628 1.00 92.88 91 THR A C 1
ATOM 690 O O . THR A 1 91 ? 1.355 3.102 7.632 1.00 92.88 91 THR A O 1
ATOM 693 N N . HIS A 1 92 ? 1.062 4.211 9.567 1.00 91.12 92 HIS A N 1
ATOM 694 C CA . HIS A 1 92 ? 2.350 4.911 9.561 1.00 91.12 92 HIS A CA 1
ATOM 695 C C . HIS A 1 92 ? 3.385 4.278 10.499 1.00 91.12 92 HIS A C 1
ATOM 697 O O . HIS A 1 92 ? 4.531 4.724 10.532 1.00 91.12 92 HIS A O 1
ATOM 703 N N . GLN A 1 93 ? 3.035 3.204 11.222 1.00 87.69 93 GLN A N 1
ATOM 704 C CA . GLN A 1 93 ? 3.890 2.577 12.247 1.00 87.69 93 GLN A CA 1
ATOM 705 C C . GLN A 1 93 ? 5.297 2.192 11.765 1.00 87.69 93 GLN A C 1
ATOM 707 O O . GLN A 1 93 ? 6.213 2.045 12.572 1.00 87.69 93 GLN A O 1
ATOM 712 N N . ARG A 1 94 ? 5.470 1.963 10.461 1.00 83.75 94 ARG A N 1
ATOM 713 C CA . ARG A 1 94 ? 6.709 1.438 9.872 1.00 83.75 94 ARG A CA 1
ATOM 714 C C . ARG A 1 94 ? 7.476 2.483 9.064 1.00 83.75 94 ARG A C 1
ATOM 716 O O . ARG A 1 94 ? 8.554 2.173 8.564 1.00 83.75 94 ARG A O 1
ATOM 723 N N . PHE A 1 95 ? 6.964 3.709 8.964 1.00 73.94 95 PHE A N 1
ATOM 724 C CA . PHE A 1 95 ? 7.590 4.770 8.178 1.00 73.94 95 PHE A CA 1
ATOM 725 C C . PHE A 1 95 ? 8.947 5.201 8.761 1.00 73.94 95 PHE A C 1
ATOM 727 O O . PHE A 1 95 ? 9.931 5.330 8.031 1.00 73.94 95 PHE A O 1
ATOM 734 N N . ASP A 1 96 ? 9.048 5.297 10.089 1.00 66.31 96 ASP A N 1
ATOM 735 C CA . ASP A 1 96 ? 10.284 5.688 10.786 1.00 66.31 96 ASP A CA 1
ATOM 736 C C . ASP A 1 96 ? 11.440 4.693 10.584 1.00 66.31 96 ASP A C 1
ATOM 738 O O . ASP A 1 96 ? 12.614 5.066 10.678 1.00 66.31 96 ASP A O 1
ATOM 742 N N . LEU A 1 97 ? 11.135 3.434 10.245 1.00 63.59 97 LEU A N 1
ATOM 743 C CA . LEU A 1 97 ? 12.154 2.421 9.956 1.00 63.59 97 LEU A CA 1
ATOM 744 C C . LEU A 1 97 ? 12.946 2.749 8.686 1.00 63.59 97 LEU A C 1
ATOM 746 O O . LEU A 1 97 ? 14.121 2.398 8.615 1.00 63.59 97 LEU A O 1
ATOM 750 N N . LEU A 1 98 ? 12.344 3.448 7.717 1.00 61.47 98 LEU A N 1
ATOM 751 C CA . LEU A 1 98 ? 13.029 3.880 6.495 1.00 61.47 98 LEU A CA 1
ATOM 752 C C . LEU A 1 98 ? 13.969 5.061 6.746 1.00 61.47 98 LEU A C 1
ATOM 754 O O . LEU A 1 98 ? 15.069 5.113 6.190 1.00 61.47 98 LEU A O 1
ATOM 758 N N . VAL A 1 99 ? 13.552 5.997 7.601 1.00 57.41 99 VAL A N 1
ATOM 759 C CA . VAL A 1 99 ? 14.328 7.203 7.919 1.00 57.41 99 VAL A CA 1
ATOM 760 C C . VAL A 1 99 ? 15.554 6.847 8.764 1.00 57.41 99 VAL A C 1
ATOM 762 O O . VAL A 1 99 ? 16.642 7.354 8.499 1.00 57.41 99 VAL A O 1
ATOM 765 N N . ALA A 1 100 ? 15.423 5.906 9.704 1.00 51.72 100 ALA A N 1
ATOM 766 C CA . ALA A 1 100 ? 16.539 5.436 10.527 1.00 51.72 100 ALA A CA 1
ATOM 767 C C . ALA A 1 100 ? 17.604 4.655 9.731 1.00 51.72 100 ALA A C 1
ATOM 769 O O . ALA A 1 100 ? 18.790 4.729 10.049 1.00 51.72 100 ALA A O 1
ATOM 770 N N . SER A 1 101 ? 17.220 3.935 8.670 1.00 50.12 101 SER A N 1
ATOM 771 C CA . SER A 1 101 ? 18.174 3.196 7.826 1.00 50.12 101 SER A CA 1
ATOM 772 C C . SER A 1 101 ? 19.031 4.072 6.905 1.00 50.12 101 SER A C 1
ATOM 774 O O . SER A 1 101 ? 20.069 3.606 6.441 1.00 50.12 101 SER A O 1
ATOM 776 N N . ASN A 1 102 ? 18.659 5.337 6.677 1.00 50.47 102 ASN A N 1
ATOM 777 C CA . ASN A 1 102 ? 19.477 6.282 5.906 1.00 50.47 102 ASN A CA 1
ATOM 778 C C . ASN A 1 102 ? 20.625 6.912 6.719 1.00 50.47 102 ASN A C 1
ATOM 780 O O . ASN A 1 102 ? 21.482 7.566 6.129 1.00 50.47 102 ASN A O 1
ATOM 784 N N . ASP A 1 103 ? 20.678 6.683 8.037 1.00 46.78 103 ASP A N 1
ATOM 785 C CA . ASP A 1 103 ? 21.796 7.089 8.908 1.00 46.78 103 ASP A CA 1
ATOM 786 C C . ASP A 1 103 ? 22.726 5.906 9.260 1.00 46.78 103 ASP A C 1
ATOM 788 O O . ASP A 1 103 ? 23.649 6.016 10.073 1.00 46.78 103 ASP A O 1
ATOM 792 N N . MET A 1 104 ? 22.521 4.743 8.626 1.00 46.72 104 MET A N 1
ATOM 793 C CA . MET A 1 104 ? 23.459 3.630 8.724 1.00 46.72 104 MET A CA 1
ATOM 794 C C . MET A 1 104 ? 24.577 3.840 7.697 1.00 46.72 104 MET A C 1
ATOM 796 O O . MET A 1 104 ? 24.438 3.548 6.510 1.00 46.72 104 MET A O 1
ATOM 800 N N . SER A 1 105 ? 25.701 4.373 8.177 1.00 48.50 105 SER A N 1
ATOM 801 C CA . SER A 1 105 ? 26.976 4.425 7.452 1.00 48.50 105 SER A CA 1
ATOM 802 C C . SER A 1 105 ? 27.254 3.107 6.704 1.00 48.50 105 SER A C 1
ATOM 804 O O . SER A 1 105 ? 26.943 2.036 7.234 1.00 48.50 105 SER A O 1
ATOM 806 N N . PRO A 1 106 ? 27.859 3.141 5.500 1.00 42.53 106 PRO A N 1
ATOM 807 C CA . PRO A 1 106 ? 28.058 1.941 4.698 1.00 42.53 106 PRO A CA 1
ATOM 808 C C . PRO A 1 106 ? 28.917 0.932 5.467 1.00 42.53 106 PRO A C 1
ATOM 810 O O . PRO A 1 106 ? 30.084 1.189 5.767 1.00 42.53 106 PRO A O 1
ATOM 813 N N . VAL A 1 107 ? 28.343 -0.235 5.766 1.00 49.75 107 VAL A N 1
ATOM 814 C CA . VAL A 1 107 ? 29.107 -1.408 6.197 1.00 49.75 107 VAL A CA 1
ATOM 815 C C . VAL A 1 107 ? 30.032 -1.780 5.041 1.00 49.75 107 VAL A C 1
ATOM 817 O O . VAL A 1 107 ? 29.592 -2.292 4.013 1.00 49.75 107 VAL A O 1
ATOM 820 N N . SER A 1 108 ? 31.321 -1.473 5.193 1.00 40.09 108 SER A N 1
ATOM 821 C CA . SER A 1 108 ? 32.364 -1.964 4.293 1.00 40.09 108 SER A CA 1
ATOM 822 C C . SER A 1 108 ? 32.414 -3.493 4.368 1.00 40.09 108 SER A C 1
ATOM 824 O O . SER A 1 108 ? 32.607 -4.030 5.461 1.00 40.09 108 SER A O 1
ATOM 826 N N . PRO A 1 109 ? 32.289 -4.220 3.246 1.00 48.72 109 PRO A N 1
ATOM 827 C CA . PRO A 1 109 ? 32.583 -5.640 3.219 1.00 48.72 109 PRO A CA 1
ATOM 828 C C . PRO A 1 109 ? 34.105 -5.787 3.124 1.00 48.72 109 PRO A C 1
ATOM 830 O O . PRO A 1 109 ? 34.684 -5.621 2.054 1.00 48.72 109 PRO A O 1
ATOM 833 N N . GLY A 1 110 ? 34.781 -6.035 4.245 1.00 45.16 110 GLY A N 1
ATOM 834 C CA . GLY A 1 110 ? 36.239 -6.137 4.217 1.00 45.16 110 GLY A CA 1
ATOM 835 C C . GLY A 1 110 ? 36.892 -6.426 5.558 1.00 45.16 110 GLY A C 1
ATOM 836 O O . GLY A 1 110 ? 37.536 -5.551 6.119 1.00 45.16 110 GLY A O 1
ATOM 837 N N . ALA A 1 111 ? 36.765 -7.663 6.032 1.00 40.19 111 ALA A N 1
ATOM 838 C CA . ALA A 1 111 ? 37.751 -8.287 6.913 1.00 40.19 111 ALA A CA 1
ATOM 839 C C . ALA A 1 111 ? 37.640 -9.813 6.769 1.00 40.19 111 ALA A C 1
ATOM 841 O O . ALA A 1 111 ? 37.018 -10.491 7.580 1.00 40.19 111 ALA A O 1
ATOM 842 N N . MET A 1 112 ? 38.196 -10.356 5.681 1.00 42.44 112 MET A N 1
ATOM 843 C CA . MET A 1 112 ? 38.743 -11.712 5.743 1.00 42.44 112 MET A CA 1
ATOM 844 C C . MET A 1 112 ? 40.102 -11.566 6.425 1.00 42.44 112 MET A C 1
ATOM 846 O O . MET A 1 112 ? 41.040 -11.056 5.816 1.00 42.44 112 MET A O 1
ATOM 850 N N . GLU A 1 113 ? 40.177 -11.942 7.701 1.00 47.75 113 GLU A N 1
ATOM 851 C CA . GLU A 1 113 ? 41.445 -12.227 8.371 1.00 47.75 113 GLU A CA 1
ATOM 852 C C . GLU A 1 113 ? 42.117 -13.378 7.617 1.00 47.75 113 GLU A C 1
ATOM 854 O O . GLU A 1 113 ? 41.632 -14.508 7.594 1.00 47.75 113 GLU A O 1
ATOM 859 N N . SER A 1 114 ? 43.202 -13.063 6.919 1.00 43.56 114 SER A N 1
ATOM 860 C CA . SER A 1 114 ? 44.134 -14.045 6.392 1.00 43.56 114 SER A CA 1
ATOM 861 C C . SER A 1 114 ? 45.012 -14.534 7.543 1.00 43.56 114 SER A C 1
ATOM 863 O O . SER A 1 114 ? 45.941 -13.837 7.949 1.00 43.56 114 SER A O 1
ATOM 865 N N . ASP A 1 115 ? 44.696 -15.721 8.062 1.00 43.38 115 ASP A N 1
ATOM 866 C CA . ASP A 1 115 ? 45.611 -16.540 8.859 1.00 43.38 115 ASP A CA 1
ATOM 867 C C . ASP A 1 115 ? 46.773 -16.985 7.955 1.00 43.38 115 ASP A C 1
ATOM 869 O O . ASP A 1 115 ? 46.652 -17.918 7.158 1.00 43.38 115 ASP A O 1
ATOM 873 N N . GLU A 1 116 ? 47.904 -16.288 8.048 1.00 49.34 116 GLU A N 1
ATOM 874 C CA . GLU A 1 116 ? 49.167 -16.724 7.457 1.00 49.34 116 GLU A CA 1
ATOM 875 C C . GLU A 1 116 ? 49.824 -17.704 8.438 1.00 49.34 116 GLU A C 1
ATOM 877 O O . GLU A 1 116 ? 50.452 -17.315 9.423 1.00 49.34 116 GLU A O 1
ATOM 882 N N . SER A 1 117 ? 49.605 -19.001 8.206 1.00 50.81 117 SER A N 1
ATOM 883 C CA . SER A 1 117 ? 50.332 -20.067 8.896 1.00 50.81 117 SER A CA 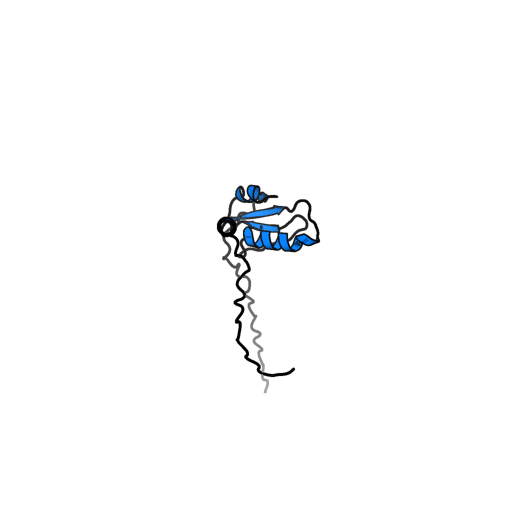1
ATOM 884 C C . SER A 1 117 ? 51.655 -20.314 8.177 1.00 50.81 117 SER A C 1
ATOM 886 O O . SER A 1 117 ? 51.716 -20.695 7.011 1.00 50.81 117 SER A O 1
ATOM 888 N N . GLU A 1 118 ? 52.720 -20.031 8.913 1.00 54.78 118 GLU A N 1
ATOM 889 C CA . GLU A 1 118 ? 54.116 -20.238 8.567 1.00 54.78 118 GLU A CA 1
ATOM 890 C C . GLU A 1 118 ? 54.430 -21.739 8.465 1.00 54.78 118 GLU A C 1
ATOM 892 O O . GLU A 1 118 ? 54.617 -22.401 9.485 1.00 54.78 118 GLU A O 1
ATOM 897 N N . ASP A 1 119 ? 54.507 -22.274 7.241 1.00 48.44 119 ASP A N 1
ATOM 898 C CA . ASP A 1 119 ? 55.034 -23.618 6.987 1.00 48.44 119 ASP A CA 1
ATOM 899 C C . ASP A 1 119 ? 56.446 -23.550 6.396 1.00 48.44 119 ASP A C 1
ATOM 901 O O . ASP A 1 119 ? 56.701 -23.208 5.239 1.00 48.44 119 ASP A O 1
ATOM 905 N N . ARG A 1 120 ? 57.386 -23.884 7.277 1.00 53.12 120 ARG A N 1
ATOM 906 C CA . ARG A 1 120 ? 58.806 -24.103 7.035 1.00 53.12 120 ARG A CA 1
ATOM 907 C C . ARG A 1 120 ? 58.971 -25.398 6.234 1.00 53.12 120 ARG A C 1
ATOM 909 O O . ARG A 1 120 ? 58.696 -26.469 6.763 1.00 53.12 120 ARG A O 1
ATOM 916 N N . HIS A 1 121 ? 59.511 -25.316 5.019 1.00 50.19 121 HIS A N 1
ATOM 917 C CA . HIS A 1 121 ? 60.094 -26.476 4.344 1.00 50.19 121 HIS A CA 1
ATOM 918 C C . HIS A 1 121 ? 61.535 -26.199 3.902 1.00 50.19 121 HIS A C 1
ATOM 920 O O . HIS A 1 121 ? 61.833 -25.234 3.202 1.00 50.19 121 HIS A O 1
ATOM 926 N N . GLU A 1 122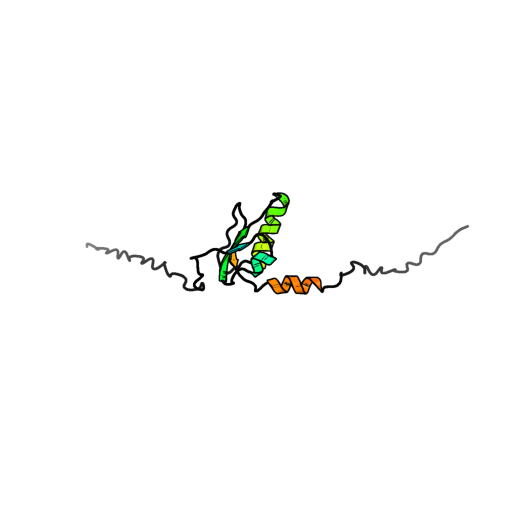 ? 62.406 -27.064 4.412 1.00 52.44 122 GLU A N 1
ATOM 927 C CA . GLU A 1 122 ? 63.814 -27.277 4.085 1.00 52.44 122 GLU A CA 1
ATOM 928 C C . GLU A 1 122 ? 64.037 -27.826 2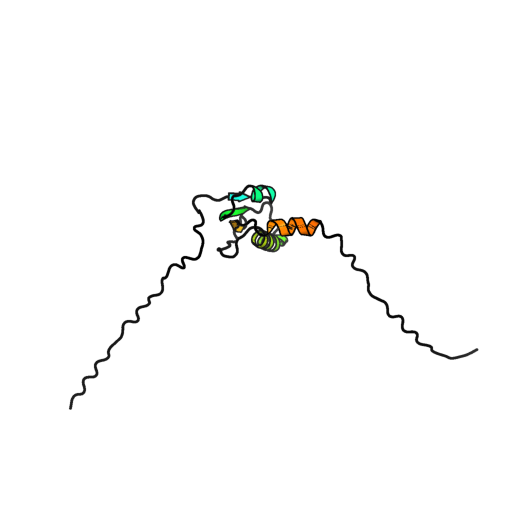.659 1.00 52.44 122 GLU A C 1
ATOM 930 O O . GLU A 1 122 ? 63.099 -28.280 2.009 1.00 52.44 122 GLU A O 1
ATOM 935 N N . GLU A 1 123 ? 65.332 -27.877 2.298 1.00 52.44 123 GLU A N 1
ATOM 936 C CA . GLU A 1 123 ? 65.999 -28.624 1.204 1.00 52.44 123 GLU A CA 1
ATOM 937 C C . GLU A 1 123 ? 66.080 -27.949 -0.179 1.00 52.44 123 GLU A C 1
ATOM 939 O O . GLU A 1 123 ? 65.125 -27.341 -0.636 1.00 52.44 123 GLU A O 1
ATOM 944 N N . LEU A 1 124 ? 67.134 -28.068 -0.997 1.00 51.56 124 LEU A N 1
ATOM 945 C CA . LEU A 1 124 ? 68.582 -28.375 -0.950 1.00 51.56 124 LEU A CA 1
ATOM 946 C C . LEU A 1 124 ? 69.035 -28.334 -2.437 1.00 51.56 124 LEU A C 1
ATOM 948 O O . LEU A 1 124 ? 68.259 -28.728 -3.304 1.00 51.56 124 LEU A O 1
ATOM 952 N N . GLY A 1 125 ? 70.295 -27.975 -2.722 1.00 45.66 125 GLY A N 1
ATOM 953 C CA . GLY A 1 125 ? 70.972 -28.189 -4.026 1.00 45.66 125 GLY A CA 1
ATOM 954 C C . GLY A 1 125 ? 70.848 -27.023 -5.020 1.00 45.66 125 GLY A C 1
ATOM 955 O O . GLY A 1 125 ? 69.782 -26.434 -5.145 1.00 45.66 125 GLY A O 1
ATOM 956 N N . GLU A 1 126 ? 71.878 -26.572 -5.738 1.00 46.53 126 GLU A N 1
ATOM 957 C CA . GLU A 1 126 ? 73.248 -27.033 -6.036 1.00 46.53 126 GLU A CA 1
ATOM 958 C C . GLU A 1 126 ? 74.175 -25.813 -6.188 1.00 46.53 126 GLU A C 1
ATOM 960 O O . GLU A 1 126 ? 73.673 -24.736 -6.592 1.00 46.53 126 GLU A O 1
#

Foldseek 3Di:
DDDDDDDPPDPPPPPPDDPPPPDPPEDAVDEQEDQDPVSLVVDDARYKYFHFHDPDDPVCQVVQQVVCCVQFADPVWDWDQDPRGIIHGGDRPRVVVVVVVVPPDDDDPDDPPDPPDDDDDDDDDD

Organism: NCBI:txid2032625

pLDDT: mean 73.8, std 19.25, range [40.0, 96.38]

Nearest PDB structures (foldseek):
  8s8i-assembly1_m  TM=3.427E-01  e=3.752E+00  Saccharomyces cerevisiae S288C
  5it7-assembly1_K  TM=3.746E-01  e=9.528E+00  Kluyveromyces lactis
  5a2y-assembly1_A  TM=2.218E-01  e=8.914E+00  Gallus gallus

Radius of gyration: 30.81 Å; Cα contacts (8 Å, |Δi|>4): 122; chains: 1; bounding box: 115×72×38 Å

Mean predicted aligned error: 16.67 Å

Solvent-accessible surface area (backbone atoms only — not comparable to full-atom values): 8439 Å² total; per-residue (Å²): 141,84,87,83,83,80,82,82,79,75,80,82,76,81,86,78,80,75,82,77,89,76,69,76,90,58,55,74,90,58,71,43,76,20,74,46,73,72,51,48,71,74,44,68,70,54,26,32,30,32,48,37,60,75,86,75,54,77,90,53,43,66,59,51,52,51,51,50,44,66,42,36,34,40,80,94,47,74,75,44,82,53,96,56,30,41,37,26,34,29,36,65,89,46,52,63,61,60,63,58,57,75,72,57,72,83,81,75,91,79,80,83,82,79,82,82,78,89,79,90,78,85,89,82,90,133

Sequence (126 aa):
MKRISIFFMAPLLLTGCLPEDGNPDVDQSEICIASSDEQALECPEGELFLARFVDMDNAISAYRTLNTAALYCDTNHAIFKTDAGVLCVLTHQRFDLLVASNDMSPVSPGAMESDESEDRHEELGE

Secondary structure (DSSP, 8-state):
--------------------TTS-----S--EEESSHHHHHTSPTTSEEEEE-SS--TTTHHHHHHHHHHHHB-TTS--EEETTEEEEEB--TTTHHHHHHTTS----------------------